Protein AF-A0A6V7V4Y5-F1 (afdb_monomer_lite)

Radius of gyration: 20.72 Å; chains: 1; bounding b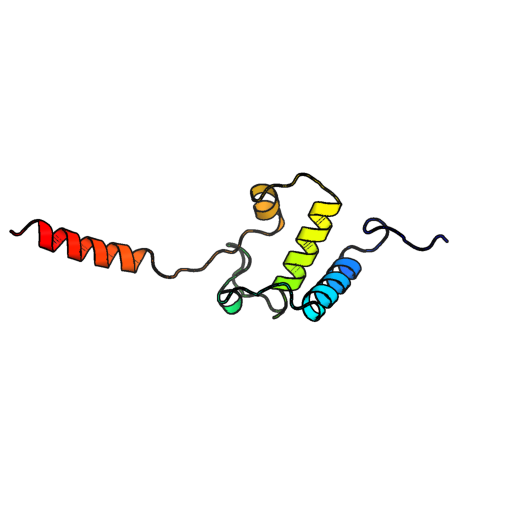ox: 45×41×63 Å

pLDDT: mean 76.59, std 15.06, range [35.75, 92.69]

Sequence (107 aa):
MGKPTSVKDVDQHEIVDAISTFLKKGGKIKVPEWADLVKLGTNKELAPINPDWYYVRVASIARRLYIRSPAGVGAFRKFMEAISVMAFSQTILCWHLALLYANLFNR

Foldseek 3Di:
DDDDDDLVRDDPVVQLVVQLVVCVVVPPDDDDPCLQVWAQAPPDPDRDPDPSVVSSLVSNVVSCCVVDPPDDPVNCCVVRVHIDRPDDDPVPVVVVVVVVVVVVPPD

Secondary structure (DSSP, 8-state):
-PPP-STTSS-HHHHHHHHHHHHHHH--SPPPGGGGT-BSSTT--S--S-TTHHHHHHHHHHHHHHHS-S--HHHHHHHHT--B----SSHHHHHHHHHHHHHHS--

InterPro domains:
  IPR001266 Small ribosomal subunit protein eS19 [PF01090] (6-78)
  IPR001266 Small ribosomal subunit protein eS19 [PTHR11710] (6-79)
  IPR001266 Small ribosomal subunit protein eS19 [SM01413] (6-95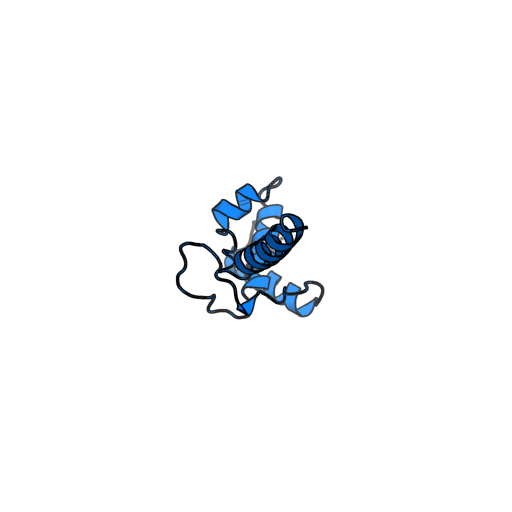)
  IPR036388 Winged helix-like DNA-binding domain superfamily [G3DSA:1.10.10.10] (1-82)
  IPR036390 Winged helix DNA-binding domain superfamily [SSF46785] (6-79)

Structure (mmCIF, N/CA/C/O backbone):
data_AF-A0A6V7V4Y5-F1
#
_entry.id   AF-A0A6V7V4Y5-F1
#
loop_
_atom_site.group_PDB
_atom_site.id
_atom_site.type_symbol
_atom_site.label_atom_id
_atom_site.label_alt_id
_atom_site.label_comp_id
_atom_site.label_asym_id
_atom_site.label_entity_id
_atom_site.label_seq_id
_atom_site.pdbx_PDB_ins_code
_atom_site.Cartn_x
_atom_site.Cartn_y
_atom_site.Cartn_z
_atom_site.occupancy
_atom_site.B_iso_or_equiv
_atom_site.auth_seq_id
_atom_site.auth_comp_id
_atom_site.auth_asym_id
_atom_site.auth_atom_id
_atom_site.pdbx_PDB_model_num
ATOM 1 N N . MET A 1 1 ? -18.189 -10.097 22.414 1.00 52.44 1 MET A N 1
ATOM 2 C CA . MET A 1 1 ? -17.169 -9.750 21.402 1.00 52.44 1 MET A CA 1
ATOM 3 C C . MET A 1 1 ? -17.781 -8.684 20.504 1.00 52.44 1 MET A C 1
ATOM 5 O O . MET A 1 1 ? -18.780 -8.972 19.858 1.00 52.44 1 MET A O 1
ATOM 9 N N . GLY A 1 2 ? -17.316 -7.435 20.587 1.00 70.94 2 GLY A N 1
ATOM 10 C CA . GLY A 1 2 ? -17.866 -6.338 19.781 1.00 70.94 2 GLY A CA 1
ATOM 11 C C . GLY A 1 2 ? -17.535 -6.538 18.304 1.00 70.94 2 GLY A C 1
ATOM 12 O O . GLY A 1 2 ? -16.476 -7.068 17.979 1.00 70.94 2 GLY A O 1
ATOM 13 N N . LYS A 1 3 ? -18.447 -6.152 17.411 1.00 75.62 3 LYS A N 1
ATOM 14 C CA . LYS A 1 3 ? -18.205 -6.191 15.966 1.00 75.62 3 LYS A CA 1
ATOM 15 C C . LYS A 1 3 ? -17.026 -5.250 15.653 1.00 75.62 3 LYS A C 1
ATOM 17 O O . LYS A 1 3 ? -17.065 -4.123 16.144 1.00 75.62 3 LYS A O 1
ATOM 22 N N . PRO A 1 4 ? -15.997 -5.670 14.897 1.00 73.69 4 PRO A N 1
ATOM 23 C CA . PRO A 1 4 ? -14.902 -4.774 14.538 1.00 73.69 4 PRO A CA 1
ATOM 24 C C . PRO A 1 4 ? -15.461 -3.629 13.690 1.00 73.69 4 PRO A C 1
ATOM 26 O O . PRO A 1 4 ? -16.092 -3.859 12.656 1.00 73.69 4 PRO A O 1
ATOM 29 N N . THR A 1 5 ? -15.284 -2.399 14.168 1.00 79.12 5 THR A N 1
ATOM 30 C CA . THR A 1 5 ? -15.888 -1.203 13.562 1.00 79.12 5 THR A CA 1
ATOM 31 C C . THR A 1 5 ? -14.871 -0.401 12.756 1.00 79.12 5 THR A C 1
ATOM 33 O O . THR A 1 5 ? -15.265 0.363 11.877 1.00 79.12 5 THR A O 1
ATOM 36 N N . SER A 1 6 ? -13.569 -0.546 13.041 1.00 83.38 6 SER A N 1
ATOM 37 C CA . SER A 1 6 ? -12.519 0.278 12.441 1.00 83.38 6 SER A CA 1
ATOM 38 C C . SER A 1 6 ? -11.466 -0.529 11.678 1.00 83.38 6 SER A C 1
ATOM 40 O O . SER A 1 6 ? -11.220 -1.704 11.933 1.00 83.38 6 SER A O 1
ATOM 42 N N . VAL A 1 7 ? -10.766 0.154 10.766 1.00 84.06 7 VAL A N 1
ATOM 43 C CA . VAL A 1 7 ? -9.639 -0.388 9.976 1.00 84.06 7 VAL A CA 1
ATOM 44 C C . VAL A 1 7 ? -8.463 -0.850 10.853 1.00 84.06 7 VAL A C 1
ATOM 46 O O . VAL A 1 7 ? -7.568 -1.548 10.380 1.00 84.06 7 VAL A O 1
ATOM 49 N N . LYS A 1 8 ? -8.431 -0.441 12.127 1.00 85.44 8 LYS A N 1
ATOM 50 C CA . LYS A 1 8 ? -7.380 -0.815 13.081 1.00 85.44 8 LYS A CA 1
ATOM 51 C C . LYS A 1 8 ? -7.634 -2.173 13.739 1.00 85.44 8 LYS A C 1
ATOM 53 O O . LYS A 1 8 ? -6.686 -2.752 14.254 1.00 85.44 8 LYS A O 1
ATOM 58 N N . ASP A 1 9 ? -8.872 -2.662 13.696 1.00 88.31 9 ASP A N 1
ATOM 59 C CA . ASP A 1 9 ? -9.311 -3.856 14.431 1.00 88.31 9 ASP A CA 1
ATOM 60 C C . ASP A 1 9 ? -9.231 -5.143 13.597 1.00 88.31 9 ASP A C 1
ATOM 62 O O . ASP A 1 9 ? -9.534 -6.224 14.093 1.00 88.31 9 ASP A O 1
ATOM 66 N N . VAL A 1 10 ? -8.857 -5.029 12.322 1.00 87.69 10 VAL A N 1
ATOM 67 C CA . VAL A 1 10 ? -8.815 -6.136 11.359 1.00 87.69 10 VAL A CA 1
ATOM 68 C C . VAL A 1 10 ? -7.384 -6.336 10.878 1.00 87.69 10 VAL A C 1
ATOM 70 O O . VAL A 1 10 ? -6.585 -5.389 10.842 1.00 87.69 10 VAL A O 1
ATOM 73 N N . ASP A 1 11 ? -7.073 -7.569 10.481 1.00 91.06 11 ASP A N 1
ATOM 74 C CA . ASP A 1 11 ? -5.785 -7.895 9.891 1.00 91.06 11 ASP A CA 1
ATOM 75 C C . ASP A 1 11 ? -5.476 -7.025 8.658 1.00 91.06 11 ASP A C 1
ATOM 77 O O . ASP A 1 11 ? -6.348 -6.599 7.890 1.00 91.06 11 ASP A O 1
ATOM 81 N N . GLN A 1 12 ? -4.188 -6.725 8.490 1.00 88.44 12 GLN A N 1
ATOM 82 C CA . GLN A 1 12 ? -3.719 -5.862 7.418 1.00 88.44 12 GLN A CA 1
ATOM 83 C C . GLN A 1 12 ? -3.977 -6.461 6.034 1.00 88.44 12 GLN A C 1
ATOM 85 O O . GLN A 1 12 ? -4.324 -5.704 5.126 1.00 88.44 12 GLN A O 1
ATOM 90 N N . HIS A 1 13 ? -3.767 -7.764 5.858 1.00 90.38 13 HIS A N 1
ATOM 91 C CA . HIS A 1 13 ? -3.896 -8.417 4.560 1.00 90.38 13 HIS A CA 1
ATOM 92 C C . HIS A 1 13 ? -5.361 -8.482 4.135 1.00 90.38 13 HIS A C 1
ATOM 94 O O . HIS A 1 13 ? -5.699 -8.022 3.045 1.00 90.38 13 HIS A O 1
ATOM 100 N N . GLU A 1 14 ? -6.243 -8.907 5.040 1.00 91.50 14 GLU A N 1
ATOM 101 C CA . GLU A 1 14 ? -7.680 -9.030 4.767 1.00 91.50 14 GLU A CA 1
ATOM 102 C C . GLU A 1 14 ? -8.314 -7.697 4.339 1.00 91.50 14 GLU A C 1
ATOM 104 O O . GLU A 1 14 ? -9.076 -7.636 3.371 1.00 91.50 14 GLU A O 1
ATOM 109 N N . ILE A 1 15 ? -7.960 -6.594 5.012 1.00 91.56 15 ILE A N 1
ATOM 110 C CA . ILE A 1 15 ? -8.454 -5.263 4.637 1.00 91.56 15 ILE A CA 1
ATOM 111 C C . ILE A 1 15 ? -7.941 -4.829 3.268 1.00 91.56 15 ILE A C 1
ATOM 113 O O . ILE A 1 15 ? -8.695 -4.247 2.487 1.00 91.56 15 ILE A O 1
ATOM 117 N N . VAL A 1 16 ? -6.660 -5.053 2.976 1.00 92.69 16 VAL A N 1
ATOM 118 C CA . VAL A 1 16 ? -6.071 -4.629 1.701 1.00 92.69 16 VAL A CA 1
ATOM 119 C C . VAL A 1 16 ? -6.719 -5.387 0.545 1.00 92.69 16 VAL A C 1
ATOM 121 O O . VAL A 1 16 ? -7.061 -4.767 -0.464 1.00 92.69 16 VAL A O 1
ATOM 124 N N . ASP A 1 17 ? -6.988 -6.679 0.718 1.00 92.25 17 ASP A N 1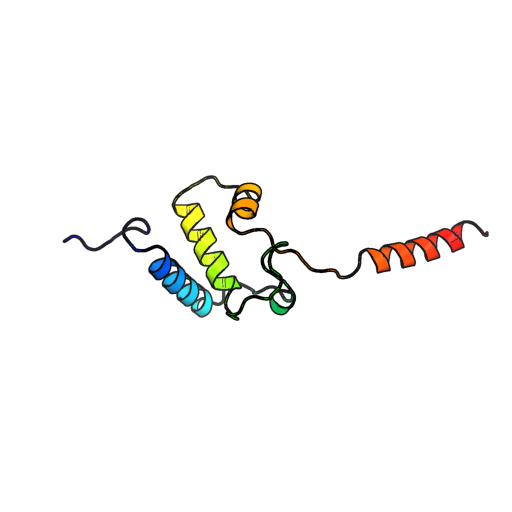
ATOM 125 C CA . ASP A 1 17 ? -7.652 -7.507 -0.287 1.00 92.25 17 ASP A CA 1
ATOM 126 C C . ASP A 1 17 ? -9.115 -7.090 -0.495 1.00 92.25 17 ASP A C 1
ATOM 128 O O . ASP A 1 17 ? -9.558 -6.911 -1.639 1.00 92.25 17 ASP A O 1
ATOM 132 N N . ALA A 1 18 ? -9.847 -6.818 0.590 1.00 92.38 18 ALA A N 1
ATOM 133 C CA . ALA A 1 18 ? -11.216 -6.311 0.528 1.00 92.38 18 ALA A CA 1
ATOM 134 C C . ALA A 1 18 ? -11.298 -4.949 -0.185 1.00 92.38 18 ALA A C 1
ATOM 136 O O . ALA A 1 18 ? -12.131 -4.756 -1.077 1.00 92.38 18 ALA A O 1
ATOM 137 N N . ILE A 1 19 ? -10.398 -4.017 0.150 1.00 91.81 19 ILE A N 1
ATOM 138 C CA . ILE A 1 19 ? -10.316 -2.706 -0.505 1.00 91.81 19 ILE A CA 1
ATOM 139 C C . ILE A 1 19 ? -9.918 -2.870 -1.972 1.00 91.81 19 ILE A C 1
ATOM 141 O O . ILE A 1 19 ? -10.518 -2.229 -2.829 1.00 91.81 19 ILE A O 1
ATOM 145 N N . SER A 1 20 ? -8.959 -3.738 -2.302 1.00 91.62 20 SER A N 1
ATOM 146 C CA . SER A 1 20 ? -8.553 -3.956 -3.696 1.00 91.62 20 SER A CA 1
ATOM 147 C C . SER A 1 20 ? -9.730 -4.441 -4.552 1.00 91.62 20 SER A C 1
ATOM 149 O O . SER A 1 20 ? -9.973 -3.917 -5.639 1.00 91.62 20 SER A O 1
ATOM 151 N N . THR A 1 21 ? -10.537 -5.360 -4.016 1.00 92.06 21 THR A N 1
ATOM 152 C CA . THR A 1 21 ? -11.741 -5.885 -4.670 1.00 92.06 21 THR A CA 1
ATOM 153 C C . THR A 1 21 ? -12.804 -4.801 -4.831 1.00 92.06 21 THR A C 1
ATOM 155 O O . THR A 1 21 ? -13.443 -4.699 -5.879 1.00 92.06 21 THR A O 1
ATOM 158 N N . PHE A 1 22 ? -12.980 -3.955 -3.815 1.00 91.75 22 PHE A N 1
ATOM 159 C CA . PHE A 1 22 ? -13.885 -2.810 -3.875 1.00 91.75 22 PHE A CA 1
ATOM 160 C C . PHE A 1 22 ? -13.457 -1.793 -4.942 1.00 91.75 22 PHE A C 1
ATOM 162 O O . PHE A 1 22 ? -14.284 -1.325 -5.723 1.00 91.75 22 PHE A O 1
ATOM 169 N N . LEU A 1 23 ? -12.160 -1.489 -5.020 1.00 90.94 23 LEU A N 1
ATOM 170 C CA . LEU A 1 23 ? -11.605 -0.543 -5.986 1.00 90.94 23 LEU A CA 1
ATOM 171 C C . LEU A 1 23 ? -11.750 -1.030 -7.431 1.00 90.94 23 LEU A C 1
ATOM 173 O O . LEU A 1 23 ? -12.071 -0.225 -8.306 1.00 90.94 23 LEU A O 1
ATOM 177 N N . LYS A 1 24 ? -11.591 -2.336 -7.669 1.00 89.19 24 LYS A N 1
ATOM 178 C CA . LYS A 1 24 ? -11.847 -2.960 -8.976 1.00 89.19 24 LYS A CA 1
ATOM 179 C C . LYS A 1 24 ? -13.306 -2.818 -9.396 1.00 89.19 24 LYS A C 1
ATOM 181 O O . LYS A 1 24 ? -13.589 -2.337 -10.487 1.00 89.19 24 LYS A O 1
ATOM 186 N N . LYS A 1 25 ? -14.238 -3.170 -8.503 1.00 91.12 25 LYS A N 1
ATOM 187 C CA . LYS A 1 25 ? -15.687 -3.054 -8.754 1.00 91.12 25 LYS A CA 1
ATOM 188 C C . LYS A 1 25 ? -16.125 -1.606 -8.966 1.00 91.12 25 LYS A C 1
ATOM 190 O O . LYS A 1 25 ? -17.057 -1.350 -9.717 1.00 91.12 25 LYS A O 1
ATOM 195 N N . GLY A 1 26 ? -15.463 -0.664 -8.296 1.00 87.69 26 GLY A N 1
ATOM 196 C CA . GLY A 1 26 ? -15.792 0.752 -8.383 1.00 87.69 26 GLY A CA 1
ATOM 197 C C . GLY A 1 26 ? -15.442 1.399 -9.724 1.00 87.69 26 GLY A C 1
ATOM 198 O O . GLY A 1 26 ? -16.034 2.425 -10.041 1.00 87.69 26 GLY 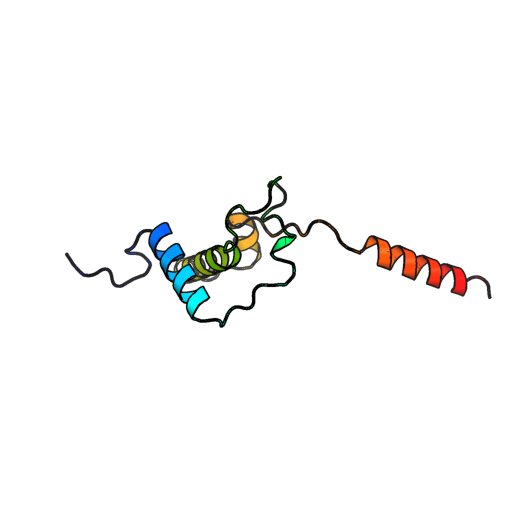A O 1
ATOM 199 N N . GLY A 1 27 ? -14.476 0.871 -10.487 1.00 83.75 27 GLY A N 1
ATOM 200 C CA . GLY A 1 27 ? -14.087 1.401 -11.807 1.00 83.75 27 GLY A CA 1
ATOM 201 C C . GLY A 1 27 ? -13.560 2.848 -11.823 1.00 83.75 27 GLY A C 1
ATOM 202 O O . GLY A 1 27 ? -13.316 3.408 -12.886 1.00 83.75 27 GLY A O 1
ATOM 203 N N . LYS A 1 28 ? -13.380 3.481 -10.655 1.00 82.38 28 LYS A N 1
ATOM 204 C CA . LYS A 1 28 ? -12.975 4.896 -10.531 1.00 82.38 28 LYS A CA 1
ATOM 205 C C . LYS A 1 28 ? -11.477 5.113 -10.736 1.00 82.38 28 LYS A C 1
ATOM 207 O O . LYS A 1 28 ? -11.053 6.222 -11.046 1.00 82.38 28 LYS A O 1
ATOM 212 N N . ILE A 1 29 ? -10.675 4.075 -10.519 1.00 84.50 29 ILE A N 1
ATOM 213 C CA . ILE A 1 29 ? -9.220 4.145 -10.619 1.00 84.50 29 ILE A CA 1
ATOM 214 C C . ILE A 1 29 ? -8.807 3.725 -12.023 1.00 84.50 29 ILE A C 1
ATOM 216 O O . ILE A 1 29 ? -8.996 2.573 -12.411 1.00 84.50 29 ILE A O 1
ATOM 220 N N . LYS A 1 30 ? -8.208 4.666 -12.756 1.00 84.00 30 LYS A N 1
ATOM 221 C CA . LYS A 1 30 ? -7.566 4.397 -14.041 1.00 84.00 30 LYS A CA 1
ATOM 222 C C . LYS A 1 30 ? -6.182 3.815 -13.785 1.00 84.00 30 LYS A C 1
ATOM 224 O O . LYS A 1 30 ? -5.350 4.462 -13.149 1.00 84.00 30 LYS A O 1
ATOM 229 N N . VAL A 1 31 ? -5.957 2.597 -14.263 1.00 85.25 31 VAL A N 1
ATOM 230 C CA . VAL A 1 31 ? -4.623 1.994 -14.278 1.00 85.25 31 VAL A CA 1
ATOM 231 C C . VAL A 1 31 ? -3.803 2.722 -15.350 1.00 85.25 31 VAL A C 1
ATOM 233 O O . VAL A 1 31 ? -4.323 2.954 -16.444 1.00 85.25 31 VAL A O 1
ATOM 236 N N . PRO A 1 32 ? -2.573 3.161 -15.046 1.00 85.62 32 PRO A N 1
ATOM 237 C CA . PRO A 1 32 ? -1.735 3.821 -16.036 1.00 85.62 32 PRO A CA 1
ATOM 238 C C . PRO A 1 32 ? -1.287 2.834 -17.119 1.00 85.62 32 PRO A C 1
ATOM 240 O O . PRO A 1 32 ? -1.019 1.676 -16.825 1.00 85.62 32 PRO A O 1
ATOM 243 N N . GLU A 1 33 ? -1.132 3.315 -18.351 1.00 84.12 33 GLU A N 1
ATOM 244 C CA . GLU A 1 33 ? -0.715 2.505 -19.510 1.00 84.12 33 GLU A CA 1
ATOM 245 C C . GLU A 1 33 ? 0.645 1.818 -19.304 1.00 84.12 33 GLU A C 1
ATOM 247 O O . GLU A 1 33 ? 0.862 0.691 -19.729 1.00 84.12 33 GLU A O 1
ATOM 252 N N . TRP A 1 34 ? 1.555 2.460 -18.571 1.00 82.50 34 TRP A N 1
ATOM 253 C CA . TRP A 1 34 ? 2.871 1.903 -18.260 1.00 82.50 34 TRP A CA 1
ATOM 254 C C . TRP A 1 34 ? 2.854 0.836 -17.154 1.00 82.50 34 TRP A C 1
ATOM 256 O O . TRP A 1 34 ? 3.920 0.339 -16.796 1.00 82.50 34 TRP A O 1
ATOM 266 N N . ALA A 1 35 ? 1.698 0.489 -16.573 1.00 81.38 35 ALA A N 1
ATOM 267 C CA . ALA A 1 35 ? 1.621 -0.445 -15.446 1.00 81.38 35 ALA A CA 1
ATOM 268 C C . ALA A 1 35 ? 2.208 -1.833 -15.758 1.00 81.38 35 ALA A C 1
ATOM 270 O O . ALA A 1 35 ? 2.752 -2.475 -14.860 1.00 81.38 35 ALA A O 1
ATOM 271 N N . ASP A 1 36 ? 2.167 -2.257 -17.018 1.00 78.88 36 ASP A N 1
ATOM 272 C CA . ASP A 1 36 ? 2.665 -3.570 -17.440 1.00 78.88 36 ASP A CA 1
ATOM 273 C C . ASP A 1 36 ? 4.174 -3.579 -17.725 1.00 78.88 36 ASP A C 1
ATOM 275 O O . ASP A 1 36 ? 4.804 -4.633 -17.778 1.00 78.88 36 ASP A O 1
ATOM 279 N N . LEU A 1 37 ? 4.782 -2.399 -17.876 1.00 79.50 37 LEU A N 1
ATOM 280 C CA . LEU A 1 37 ? 6.191 -2.239 -18.249 1.00 79.50 37 LEU A CA 1
ATOM 281 C C . LEU A 1 37 ? 7.104 -1.995 -17.043 1.00 79.50 37 LEU A C 1
ATOM 283 O O . LEU A 1 37 ? 8.329 -1.962 -17.175 1.00 79.50 37 LEU A O 1
ATOM 287 N N . VAL A 1 38 ? 6.528 -1.766 -15.862 1.00 78.50 38 VAL A N 1
ATOM 288 C CA . VAL A 1 38 ? 7.276 -1.292 -14.699 1.00 78.50 38 VAL A CA 1
ATOM 289 C C . VAL A 1 38 ? 7.557 -2.383 -13.680 1.00 78.50 38 VAL A C 1
ATOM 291 O O . VAL A 1 38 ? 6.695 -3.165 -13.285 1.00 78.50 38 VAL A O 1
ATOM 294 N N . LYS A 1 39 ? 8.773 -2.343 -13.137 1.00 80.94 39 LYS A N 1
ATOM 295 C CA . LYS A 1 39 ? 9.096 -3.021 -11.885 1.00 80.94 39 LYS A CA 1
ATOM 296 C C . LYS A 1 39 ? 8.778 -2.122 -10.695 1.00 80.94 39 LYS A C 1
ATOM 298 O O . LYS A 1 39 ? 8.869 -0.894 -10.770 1.00 80.94 39 LYS A O 1
ATOM 303 N N . LEU A 1 40 ? 8.415 -2.733 -9.568 1.00 78.31 40 LEU A N 1
ATOM 304 C CA . LEU A 1 40 ? 7.938 -1.967 -8.416 1.00 78.31 40 LEU A CA 1
ATOM 305 C C . LEU A 1 40 ? 9.034 -1.136 -7.772 1.00 78.31 40 LEU A C 1
ATOM 307 O O . LEU A 1 40 ? 8.701 -0.033 -7.381 1.00 78.31 40 LEU A O 1
ATOM 311 N N . GLY A 1 41 ? 10.286 -1.607 -7.740 1.00 78.00 41 GLY A N 1
ATOM 312 C CA . GLY A 1 41 ? 11.424 -0.894 -7.156 1.00 78.00 41 GLY A CA 1
ATOM 313 C C . GLY A 1 41 ? 12.744 -1.218 -7.858 1.00 78.00 41 GLY A C 1
ATOM 314 O O . GLY A 1 41 ? 12.842 -2.201 -8.590 1.00 78.00 41 GLY A O 1
ATOM 315 N N . THR A 1 42 ? 13.777 -0.401 -7.636 1.00 78.38 42 THR A N 1
ATOM 316 C CA . THR A 1 42 ? 15.094 -0.555 -8.288 1.00 78.38 42 THR A CA 1
ATOM 317 C C . THR A 1 42 ? 15.738 -1.913 -8.002 1.00 78.38 42 THR A C 1
ATOM 319 O O . THR A 1 42 ? 16.275 -2.528 -8.921 1.00 78.38 42 THR A O 1
ATOM 322 N N . ASN A 1 43 ? 15.595 -2.403 -6.767 1.00 79.25 43 ASN A N 1
ATOM 323 C CA . ASN A 1 43 ? 16.184 -3.651 -6.266 1.00 79.25 43 ASN A CA 1
ATOM 324 C C . ASN A 1 43 ? 15.439 -4.917 -6.721 1.00 79.25 43 ASN A C 1
ATOM 326 O O . ASN A 1 43 ? 15.835 -6.024 -6.369 1.00 79.25 43 ASN A O 1
ATOM 330 N N . LYS A 1 44 ? 14.315 -4.776 -7.434 1.00 78.44 44 LYS A N 1
ATOM 331 C CA . LYS A 1 44 ? 13.558 -5.915 -7.958 1.00 78.44 44 LYS A CA 1
ATOM 332 C C . LYS A 1 44 ? 14.042 -6.224 -9.371 1.00 78.44 44 LYS A C 1
ATOM 334 O O . LYS A 1 44 ? 14.147 -5.326 -10.204 1.00 78.44 44 LYS A O 1
ATOM 339 N N . GLU A 1 45 ? 14.343 -7.488 -9.629 1.00 81.44 45 GLU A N 1
ATOM 340 C CA . GLU A 1 45 ? 14.755 -7.953 -10.959 1.00 81.44 45 GLU A CA 1
ATOM 341 C C . GLU A 1 45 ? 13.549 -8.336 -11.820 1.00 81.44 45 GLU A C 1
ATOM 343 O O . GLU A 1 45 ? 13.553 -8.118 -13.027 1.00 81.44 45 GLU A O 1
ATOM 348 N N . LEU A 1 46 ? 12.488 -8.839 -11.185 1.00 80.94 46 LEU A N 1
ATOM 349 C CA . LEU A 1 46 ? 11.286 -9.331 -11.849 1.00 80.94 46 LEU A CA 1
ATOM 350 C C . LEU A 1 46 ? 10.108 -8.359 -11.712 1.00 80.94 46 LEU A C 1
ATOM 352 O O . LEU A 1 46 ? 10.002 -7.592 -10.747 1.00 80.94 46 LEU A O 1
ATOM 356 N N . ALA A 1 47 ? 9.207 -8.429 -12.692 1.00 80.69 47 ALA A N 1
ATOM 357 C CA . ALA A 1 47 ? 7.924 -7.741 -12.677 1.00 80.69 47 ALA A CA 1
ATOM 358 C C . ALA A 1 47 ? 6.968 -8.345 -11.619 1.00 80.69 47 ALA A C 1
ATOM 360 O O . ALA A 1 47 ? 7.188 -9.463 -11.141 1.00 80.69 47 ALA A O 1
ATOM 361 N N . PRO A 1 48 ? 5.908 -7.620 -11.219 1.00 82.75 48 PRO A N 1
ATOM 362 C CA . PRO A 1 48 ? 4.896 -8.140 -10.301 1.00 82.75 48 PRO A CA 1
ATOM 363 C C . PRO A 1 48 ? 4.216 -9.397 -10.849 1.00 82.75 48 PRO A C 1
ATOM 365 O O . PRO A 1 48 ? 3.758 -9.404 -11.984 1.00 82.75 48 PRO A O 1
ATOM 368 N N . ILE A 1 49 ? 4.084 -10.431 -10.015 1.00 85.19 49 ILE A N 1
ATOM 369 C CA . ILE A 1 49 ? 3.391 -11.681 -10.383 1.00 85.19 49 ILE A CA 1
ATOM 370 C C . ILE A 1 49 ? 1.874 -11.458 -10.498 1.00 85.19 49 ILE A C 1
ATOM 372 O O . ILE A 1 49 ? 1.202 -12.093 -11.304 1.00 85.19 49 ILE A O 1
ATOM 376 N N . ASN A 1 50 ? 1.321 -10.561 -9.676 1.00 83.56 50 ASN A N 1
ATOM 377 C CA . ASN A 1 50 ? -0.110 -10.280 -9.657 1.00 83.56 50 ASN A CA 1
ATOM 378 C C . ASN A 1 50 ? -0.456 -9.187 -10.691 1.00 83.56 50 ASN A C 1
ATOM 380 O O . ASN A 1 50 ? 0.053 -8.072 -10.543 1.00 83.56 50 ASN A O 1
ATOM 384 N N . PRO A 1 51 ? -1.345 -9.442 -11.672 1.00 82.31 51 PRO A N 1
ATOM 385 C CA . PRO A 1 51 ? -1.769 -8.427 -12.643 1.00 82.31 51 PRO A CA 1
ATOM 386 C C . PRO A 1 51 ? -2.494 -7.244 -11.981 1.00 82.31 51 PRO A C 1
ATOM 388 O O . PRO A 1 51 ? -2.414 -6.110 -12.441 1.00 82.31 51 PRO A O 1
ATOM 391 N N . ASP A 1 52 ? -3.132 -7.469 -10.832 1.00 86.31 52 ASP A N 1
ATOM 392 C CA . ASP A 1 52 ? -3.869 -6.456 -10.079 1.00 86.31 52 ASP A CA 1
ATOM 393 C C . ASP A 1 52 ? -3.015 -5.715 -9.040 1.00 86.31 52 ASP A C 1
ATOM 395 O O . ASP A 1 52 ? -3.538 -5.111 -8.092 1.00 86.31 52 ASP A O 1
ATOM 399 N N . TRP A 1 53 ? -1.688 -5.747 -9.193 1.00 87.12 53 TRP A N 1
ATOM 400 C CA . TRP A 1 53 ? -0.747 -5.143 -8.248 1.00 87.12 53 TRP A CA 1
ATOM 401 C C . TRP A 1 53 ? -1.051 -3.662 -7.977 1.00 87.12 53 TRP A C 1
ATOM 403 O O . TRP A 1 53 ? -0.847 -3.178 -6.859 1.00 87.12 53 TRP A O 1
ATOM 413 N N . TYR A 1 54 ? -1.564 -2.938 -8.979 1.00 88.62 54 TYR A N 1
ATOM 414 C CA . TYR A 1 54 ? -1.874 -1.515 -8.865 1.00 88.62 54 TYR A CA 1
ATOM 415 C C . TYR A 1 54 ? -2.974 -1.259 -7.827 1.00 88.62 54 TYR A C 1
ATOM 417 O O . TYR A 1 54 ? -2.821 -0.400 -6.956 1.00 88.62 54 TYR A O 1
ATOM 425 N N . TYR A 1 55 ? -4.039 -2.064 -7.838 1.00 90.31 55 TYR A N 1
ATOM 426 C CA . TYR A 1 55 ? -5.143 -1.946 -6.883 1.00 90.31 55 TYR A CA 1
ATOM 427 C C . TYR A 1 55 ? -4.704 -2.276 -5.455 1.00 90.31 55 TYR A C 1
ATOM 429 O O . TYR A 1 55 ? -5.065 -1.562 -4.517 1.00 90.31 55 TYR A O 1
ATOM 437 N N . VAL A 1 56 ? -3.871 -3.306 -5.291 1.00 90.38 56 VAL A N 1
ATOM 438 C CA . VAL A 1 56 ? -3.306 -3.699 -3.989 1.00 90.38 56 VAL A CA 1
ATOM 439 C C . VAL A 1 56 ? -2.422 -2.586 -3.413 1.00 90.38 56 VAL A C 1
ATOM 441 O O . VAL A 1 56 ? -2.485 -2.281 -2.216 1.00 90.38 56 VAL A O 1
ATOM 444 N N . ARG A 1 57 ? -1.637 -1.906 -4.260 1.00 89.31 57 ARG A N 1
ATOM 445 C CA . ARG A 1 57 ? -0.821 -0.758 -3.836 1.00 89.31 57 ARG A CA 1
ATOM 446 C C . ARG A 1 57 ? -1.666 0.435 -3.413 1.00 89.31 57 ARG A C 1
ATOM 448 O O . ARG A 1 57 ? -1.401 1.000 -2.352 1.00 89.31 57 ARG A O 1
ATOM 455 N N . VAL A 1 58 ? -2.696 0.793 -4.178 1.00 89.94 58 VAL A N 1
ATOM 456 C CA . VAL A 1 58 ? -3.597 1.894 -3.797 1.00 89.94 58 VAL A CA 1
ATOM 457 C C . VAL A 1 58 ? -4.315 1.582 -2.481 1.00 89.94 58 VAL A C 1
ATOM 459 O O . VAL A 1 58 ? -4.367 2.440 -1.601 1.00 89.94 58 VAL A O 1
ATOM 462 N N . ALA A 1 59 ? -4.787 0.347 -2.296 1.00 92.00 59 ALA A N 1
ATOM 463 C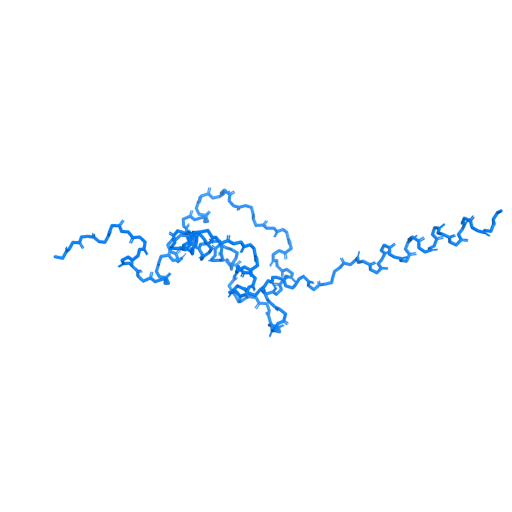 CA . ALA A 1 59 ? -5.408 -0.096 -1.049 1.00 92.00 59 ALA A CA 1
ATOM 464 C C . ALA A 1 59 ? -4.454 0.021 0.154 1.00 92.00 59 ALA A C 1
ATOM 466 O O . ALA A 1 59 ? -4.819 0.556 1.205 1.00 92.00 59 ALA A O 1
ATOM 467 N N . SER A 1 60 ? -3.200 -0.401 -0.021 1.00 89.94 60 SER A N 1
ATOM 468 C CA . SER A 1 60 ? -2.160 -0.308 1.010 1.00 89.94 60 SER A CA 1
ATOM 469 C C . SER A 1 60 ? -1.840 1.142 1.391 1.00 89.94 60 SER A C 1
ATOM 471 O O . SER A 1 60 ? -1.690 1.461 2.574 1.00 89.94 60 SER A O 1
ATOM 473 N N . ILE A 1 61 ? -1.771 2.039 0.401 1.00 89.69 61 ILE A N 1
ATOM 474 C CA . ILE A 1 61 ? -1.555 3.476 0.615 1.00 89.69 61 ILE A CA 1
ATOM 475 C C . ILE A 1 61 ? -2.747 4.091 1.353 1.00 89.69 61 ILE A C 1
ATOM 477 O O . ILE A 1 61 ? -2.543 4.797 2.340 1.00 89.69 61 ILE A O 1
ATOM 481 N N . ALA A 1 62 ? -3.977 3.783 0.933 1.00 89.75 62 ALA A N 1
ATOM 482 C CA . ALA A 1 62 ? -5.195 4.292 1.561 1.00 89.75 62 ALA A CA 1
ATOM 483 C C . ALA A 1 62 ? -5.278 3.895 3.044 1.00 89.75 62 ALA A C 1
ATOM 485 O O . ALA A 1 62 ? -5.492 4.748 3.908 1.00 89.75 62 ALA A O 1
ATOM 486 N N . ARG A 1 63 ? -5.004 2.621 3.365 1.00 90.56 63 ARG A N 1
ATOM 487 C CA . ARG A 1 63 ? -4.928 2.149 4.755 1.00 90.56 63 ARG A CA 1
ATOM 488 C C . ARG A 1 63 ? -3.847 2.887 5.544 1.00 90.56 63 ARG A C 1
ATOM 490 O O . ARG A 1 63 ? -4.069 3.282 6.687 1.00 90.56 63 ARG A O 1
ATOM 497 N N . ARG A 1 64 ? -2.660 3.071 4.961 1.00 88.06 64 ARG A N 1
ATOM 498 C CA . ARG A 1 64 ? -1.551 3.740 5.653 1.00 88.06 64 ARG A CA 1
ATOM 499 C C . ARG A 1 64 ? -1.870 5.199 5.947 1.00 88.06 64 ARG A C 1
ATOM 501 O O . ARG A 1 64 ? -1.578 5.645 7.051 1.00 88.06 64 ARG A O 1
ATOM 508 N N . LEU A 1 65 ? -2.484 5.900 4.997 1.00 90.00 65 LEU A N 1
ATOM 509 C CA . LEU A 1 65 ? -2.917 7.284 5.164 1.00 90.00 65 LEU A CA 1
ATOM 510 C C . LEU A 1 65 ? -3.957 7.409 6.284 1.00 90.00 65 LEU A C 1
ATOM 512 O O . LEU A 1 65 ? -3.887 8.341 7.077 1.00 90.00 65 LEU A O 1
ATOM 516 N N . TYR A 1 66 ? -4.857 6.428 6.401 1.00 89.81 66 TYR A N 1
ATOM 517 C CA . TYR A 1 66 ? -5.829 6.366 7.493 1.00 89.81 66 TYR A CA 1
ATOM 518 C C . TYR A 1 66 ? -5.170 6.180 8.872 1.00 89.81 66 TYR A C 1
ATOM 520 O O . TYR A 1 66 ? -5.594 6.786 9.853 1.00 89.81 66 TYR A O 1
ATOM 528 N N . ILE A 1 67 ? -4.122 5.353 8.970 1.00 88.94 67 ILE A N 1
ATOM 529 C CA . ILE A 1 67 ? -3.459 5.052 10.253 1.00 88.94 67 ILE A CA 1
ATOM 530 C C . ILE A 1 67 ? -2.444 6.131 10.648 1.00 88.94 67 ILE A C 1
ATOM 532 O O . ILE A 1 67 ? -2.339 6.474 11.824 1.00 88.94 67 ILE A O 1
ATOM 536 N N . ARG A 1 68 ? -1.652 6.626 9.691 1.00 82.56 68 ARG A N 1
ATOM 537 C CA . ARG A 1 68 ? -0.572 7.593 9.914 1.00 82.56 68 ARG A CA 1
ATOM 538 C C . ARG A 1 68 ? -0.724 8.773 8.961 1.00 82.56 68 ARG A C 1
ATOM 540 O O . ARG A 1 68 ? -0.099 8.807 7.902 1.00 82.56 68 ARG A O 1
ATOM 547 N N . SER A 1 69 ? -1.543 9.735 9.373 1.00 83.06 69 SER A N 1
ATOM 548 C CA . SER A 1 69 ? -1.645 11.049 8.737 1.00 83.06 69 SER A CA 1
ATOM 549 C C . SER A 1 69 ? -0.860 12.084 9.555 1.00 83.06 69 SER A C 1
ATOM 551 O O . SER A 1 69 ? -0.986 12.059 10.783 1.00 83.06 69 SER A O 1
ATOM 553 N N . PRO A 1 70 ? -0.067 12.985 8.933 1.00 81.75 70 PRO A N 1
ATOM 554 C CA . PRO A 1 70 ? 0.182 13.169 7.494 1.00 81.75 70 PRO A CA 1
ATOM 555 C C . PRO A 1 70 ? 1.411 12.390 6.974 1.00 81.75 70 PRO A C 1
ATOM 557 O O . PRO A 1 70 ? 2.435 12.289 7.648 1.00 81.75 70 PRO A O 1
ATOM 560 N N . ALA A 1 71 ? 1.346 11.876 5.741 1.00 79.69 71 ALA A N 1
ATOM 561 C CA . ALA A 1 71 ? 2.464 11.194 5.080 1.00 79.69 71 ALA A CA 1
ATOM 562 C C . ALA A 1 71 ? 2.696 11.758 3.669 1.00 79.69 71 ALA A C 1
ATOM 564 O O . ALA A 1 71 ? 1.769 11.845 2.867 1.00 79.69 71 ALA A O 1
ATOM 565 N N . GLY A 1 72 ? 3.941 12.136 3.365 1.00 80.25 72 GLY A N 1
ATOM 566 C CA . GLY A 1 72 ? 4.343 12.638 2.048 1.00 80.25 72 GLY A CA 1
ATOM 567 C C . GLY A 1 72 ? 4.863 11.545 1.109 1.00 80.25 72 GLY A C 1
ATOM 568 O O . GLY A 1 72 ? 5.166 10.425 1.527 1.00 80.25 72 GLY A O 1
ATOM 569 N N . VAL A 1 73 ? 5.059 11.897 -0.165 1.00 80.12 73 VAL A N 1
ATOM 570 C CA . VAL A 1 73 ? 5.556 10.983 -1.217 1.00 80.12 73 VAL A CA 1
ATOM 571 C C . VAL A 1 73 ? 6.908 10.352 -0.851 1.00 80.12 73 VAL A C 1
ATOM 573 O O . VAL A 1 73 ? 7.143 9.183 -1.144 1.00 80.12 73 VAL A O 1
ATOM 576 N N . GLY A 1 74 ? 7.776 11.071 -0.130 1.00 81.88 74 GLY A N 1
ATOM 577 C CA . GLY A 1 74 ? 9.052 10.532 0.357 1.00 81.88 74 GLY A CA 1
ATOM 578 C C . GLY A 1 74 ? 8.900 9.381 1.363 1.00 81.88 74 GLY A C 1
ATOM 579 O O . GLY A 1 74 ? 9.678 8.428 1.329 1.00 81.88 74 GLY A O 1
ATOM 580 N N . ALA A 1 75 ? 7.873 9.421 2.220 1.00 80.94 75 ALA A N 1
ATOM 581 C CA . ALA A 1 75 ? 7.582 8.336 3.158 1.00 80.94 75 ALA A CA 1
ATOM 582 C C . ALA A 1 75 ? 7.053 7.098 2.420 1.00 80.94 75 ALA A C 1
ATOM 584 O O . ALA A 1 75 ? 7.477 5.976 2.701 1.00 80.94 75 ALA A O 1
ATOM 585 N N . PHE A 1 76 ? 6.194 7.308 1.419 1.00 81.81 76 PHE A N 1
ATOM 586 C CA . PHE A 1 76 ? 5.722 6.230 0.553 1.00 81.81 76 PHE A CA 1
ATOM 587 C C . PHE A 1 76 ? 6.850 5.637 -0.293 1.00 81.81 76 PHE A C 1
ATOM 589 O O . PHE A 1 76 ? 6.907 4.424 -0.425 1.00 81.81 76 PHE A O 1
ATOM 596 N N . ARG A 1 77 ? 7.806 6.439 -0.780 1.00 80.62 77 ARG A N 1
ATOM 597 C CA . ARG A 1 77 ? 8.973 5.942 -1.528 1.00 80.62 77 ARG A CA 1
ATOM 598 C C . ARG A 1 77 ? 9.847 4.995 -0.710 1.00 80.62 77 ARG A C 1
ATOM 600 O O . ARG A 1 77 ? 10.348 4.034 -1.275 1.00 80.62 77 ARG A O 1
ATOM 607 N N . LYS A 1 78 ? 10.036 5.251 0.588 1.00 76.69 78 LYS A N 1
ATOM 608 C CA . LYS A 1 78 ? 10.823 4.362 1.461 1.00 76.69 78 LYS A CA 1
ATOM 609 C C . LYS A 1 78 ? 10.099 3.054 1.765 1.00 76.69 78 LYS A C 1
ATOM 611 O O . LYS A 1 78 ? 10.732 2.015 1.847 1.00 76.69 78 LYS A O 1
ATOM 616 N N . PHE A 1 79 ? 8.783 3.113 1.948 1.00 71.00 79 PHE A N 1
ATOM 617 C CA . PHE A 1 79 ? 7.991 1.941 2.317 1.00 71.00 79 PHE A CA 1
ATOM 618 C C . PHE A 1 79 ? 7.625 1.063 1.117 1.00 71.00 79 PHE A C 1
ATOM 620 O O . PHE A 1 79 ? 7.667 -0.157 1.202 1.00 71.00 79 PHE A O 1
ATOM 627 N N . MET A 1 80 ? 7.236 1.691 0.010 1.00 69.81 80 MET A N 1
ATOM 628 C CA . MET A 1 80 ? 6.694 1.016 -1.169 1.00 69.81 80 M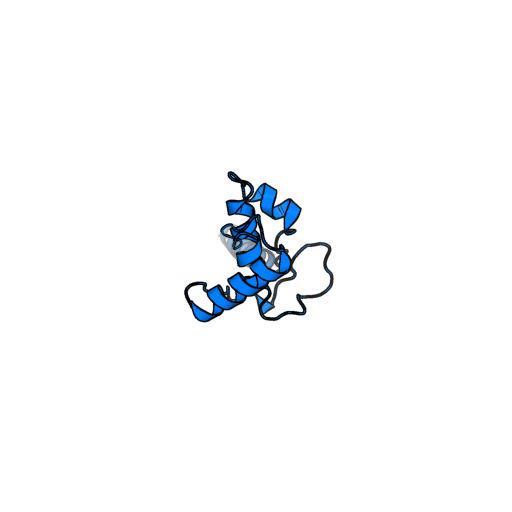ET A CA 1
ATOM 629 C C . MET A 1 80 ? 7.729 0.810 -2.270 1.00 69.81 80 MET A C 1
ATOM 631 O O . MET A 1 80 ? 7.325 0.268 -3.294 1.00 69.81 80 MET A O 1
ATOM 635 N N . GLU A 1 81 ? 8.980 1.263 -2.045 1.00 61.28 81 GLU A N 1
ATOM 636 C CA . GLU A 1 81 ? 10.100 1.391 -2.994 1.00 61.28 81 GLU A CA 1
ATOM 637 C C . GLU A 1 81 ? 9.616 1.897 -4.356 1.00 61.28 81 GLU A C 1
ATOM 639 O O . GLU A 1 81 ? 8.968 1.185 -5.095 1.00 61.28 81 GLU A O 1
ATOM 644 N N . ALA A 1 82 ? 9.843 3.172 -4.680 1.00 55.16 82 ALA A N 1
ATOM 645 C CA . ALA A 1 82 ? 9.232 3.800 -5.857 1.00 55.16 82 ALA A CA 1
ATOM 646 C C . ALA A 1 82 ? 9.473 3.043 -7.178 1.00 55.16 82 ALA A C 1
ATOM 648 O O . ALA A 1 82 ? 10.566 2.530 -7.418 1.00 55.16 82 ALA A O 1
ATOM 649 N N . ILE A 1 83 ? 8.454 3.097 -8.046 1.00 56.69 83 ILE A N 1
ATOM 650 C CA . ILE A 1 83 ? 8.463 2.577 -9.417 1.00 56.69 83 ILE A CA 1
ATOM 651 C C . ILE A 1 83 ? 9.728 3.053 -10.118 1.00 56.69 83 ILE A C 1
ATOM 653 O O . ILE A 1 83 ? 9.885 4.241 -10.406 1.00 56.69 83 ILE A O 1
ATOM 657 N N . SER A 1 84 ? 10.630 2.116 -10.386 1.00 39.81 84 SER A N 1
ATOM 658 C CA . SER A 1 84 ? 11.722 2.356 -11.311 1.00 39.81 84 SER A CA 1
ATOM 659 C C . SER A 1 84 ? 11.134 2.145 -12.696 1.00 39.81 84 SER A C 1
ATOM 661 O O . SER A 1 84 ? 10.955 1.012 -13.139 1.00 39.81 84 SER A O 1
ATOM 663 N N . VAL A 1 85 ? 10.765 3.247 -13.351 1.00 43.03 85 VAL A N 1
ATOM 664 C CA . VAL A 1 85 ? 10.492 3.223 -14.786 1.00 43.03 85 VAL A CA 1
ATOM 665 C C . VAL A 1 85 ? 11.817 2.851 -15.442 1.00 43.03 85 VAL A C 1
ATOM 667 O O . VAL A 1 85 ? 12.759 3.648 -15.447 1.00 43.03 85 VAL A O 1
ATOM 670 N N . MET A 1 86 ? 11.937 1.609 -15.908 1.00 35.75 86 MET A N 1
ATOM 671 C CA . MET A 1 86 ? 13.040 1.244 -16.780 1.00 35.75 86 MET A CA 1
ATOM 672 C C . MET A 1 86 ? 12.797 1.955 -18.112 1.00 35.75 86 MET A C 1
ATOM 674 O O . MET A 1 86 ? 11.881 1.617 -18.846 1.00 35.75 86 MET A O 1
ATOM 678 N N . ALA A 1 87 ? 13.590 3.003 -18.327 1.00 43.47 87 ALA A N 1
ATOM 679 C CA . ALA A 1 87 ? 14.038 3.531 -19.607 1.00 43.47 87 ALA A CA 1
ATOM 680 C C . ALA A 1 87 ? 13.028 3.539 -20.772 1.00 43.47 87 ALA A C 1
ATOM 682 O O . ALA A 1 87 ? 12.910 2.567 -21.510 1.00 43.47 87 ALA A O 1
ATOM 683 N N . PHE A 1 88 ? 12.475 4.718 -21.073 1.00 37.97 88 PHE A N 1
ATOM 684 C CA . PHE A 1 88 ? 12.294 5.111 -22.471 1.00 37.97 88 PHE A CA 1
ATOM 685 C C . PHE A 1 88 ? 12.412 6.638 -22.632 1.00 37.97 88 PHE A C 1
ATOM 687 O O . PHE A 1 88 ? 11.592 7.395 -22.127 1.00 37.97 88 PHE A O 1
ATOM 694 N N . SER A 1 89 ? 13.436 7.070 -23.380 1.00 42.62 89 SER A N 1
ATOM 695 C CA . SER A 1 89 ? 13.470 8.330 -24.145 1.00 42.62 89 SER A CA 1
ATOM 696 C C . SER A 1 89 ? 13.858 9.673 -23.478 1.00 42.62 89 SER A C 1
ATOM 698 O O . SER A 1 89 ? 13.265 10.704 -23.783 1.00 42.62 89 SER A O 1
ATOM 700 N N . GLN A 1 90 ? 14.934 9.747 -22.681 1.00 43.44 90 GLN A N 1
ATOM 701 C CA . GLN A 1 90 ? 15.701 11.017 -22.586 1.00 43.44 90 GLN A CA 1
ATOM 702 C C . GLN A 1 90 ? 16.928 11.036 -23.515 1.00 43.44 90 GLN A C 1
ATOM 704 O O . GLN A 1 90 ? 17.420 12.103 -23.872 1.00 43.44 90 GLN A O 1
ATOM 709 N N . THR A 1 91 ? 17.392 9.874 -23.981 1.00 49.53 91 THR A N 1
ATOM 710 C CA . THR A 1 91 ? 18.479 9.779 -24.968 1.00 49.53 91 THR A CA 1
ATOM 711 C C . THR A 1 91 ? 18.029 10.149 -26.382 1.00 49.53 91 THR A C 1
ATOM 713 O O . THR A 1 91 ? 18.815 10.732 -27.122 1.00 49.53 91 THR A O 1
ATOM 716 N N . ILE A 1 92 ? 16.765 9.910 -26.750 1.00 54.47 92 ILE A N 1
ATOM 717 C CA . ILE A 1 92 ? 16.257 10.237 -28.095 1.00 54.47 92 ILE A CA 1
ATOM 718 C C . ILE A 1 92 ? 15.980 11.745 -28.227 1.00 54.47 92 ILE A C 1
ATOM 720 O O . ILE A 1 92 ? 16.320 12.333 -29.250 1.00 54.47 92 ILE A O 1
ATOM 724 N N . LEU A 1 93 ? 15.472 12.412 -27.180 1.00 52.62 93 LEU A N 1
ATOM 725 C CA . LEU A 1 93 ? 15.314 13.875 -27.182 1.00 52.62 93 LEU A CA 1
ATOM 726 C C . LEU A 1 93 ? 16.661 14.613 -27.145 1.00 52.62 93 LEU A C 1
ATOM 728 O O . LEU A 1 93 ? 16.794 15.644 -27.798 1.00 52.62 93 LEU A O 1
ATOM 732 N N . CYS A 1 94 ? 17.676 14.070 -26.462 1.00 55.38 94 CYS A N 1
ATOM 733 C CA . CYS A 1 94 ? 19.014 14.667 -26.457 1.00 55.38 94 CYS A CA 1
ATOM 734 C C . CYS A 1 94 ? 19.700 14.559 -27.835 1.00 55.38 94 CYS A C 1
ATOM 736 O O . CYS A 1 94 ? 20.322 15.519 -28.279 1.00 55.38 94 CYS A O 1
ATOM 738 N N . TRP A 1 95 ? 19.511 13.453 -28.570 1.00 58.06 95 TRP A N 1
ATOM 739 C CA . TRP A 1 95 ? 20.013 13.320 -29.947 1.00 58.06 95 TRP A CA 1
ATOM 740 C C . TRP A 1 95 ? 19.255 14.187 -30.959 1.00 58.06 95 TRP A C 1
ATOM 742 O O . TRP A 1 95 ? 19.871 14.757 -31.858 1.00 58.06 95 TRP A O 1
ATOM 752 N N . HIS A 1 96 ? 17.937 14.346 -30.807 1.00 68.31 96 HIS A N 1
ATOM 753 C CA . HIS A 1 96 ? 17.157 15.199 -31.709 1.00 68.31 96 HIS A CA 1
ATOM 754 C C . HIS A 1 96 ? 17.435 16.697 -31.482 1.00 68.31 96 HIS A C 1
ATOM 756 O O . HIS A 1 96 ? 17.540 17.456 -32.444 1.00 68.31 96 HIS A O 1
ATOM 762 N N . LEU A 1 97 ? 17.642 17.124 -30.229 1.00 62.28 97 LEU A N 1
ATOM 763 C CA . LEU A 1 97 ? 18.063 18.493 -29.904 1.00 62.28 97 LEU A CA 1
ATOM 764 C C . LEU A 1 97 ? 19.527 18.765 -30.284 1.00 62.28 97 LEU A C 1
ATOM 766 O O . LEU A 1 97 ? 19.820 19.865 -30.743 1.00 62.28 97 LEU A O 1
ATOM 770 N N . ALA A 1 98 ? 20.429 17.782 -30.177 1.00 65.38 98 ALA A N 1
ATOM 771 C CA . ALA A 1 98 ? 21.813 17.923 -30.641 1.00 65.38 98 ALA A CA 1
ATOM 772 C C . ALA A 1 98 ? 21.912 18.069 -32.173 1.00 65.38 98 ALA A C 1
ATOM 774 O O . ALA A 1 98 ? 22.678 18.903 -32.654 1.00 65.38 98 ALA A O 1
ATOM 775 N N . LEU A 1 99 ? 21.098 17.332 -32.944 1.00 64.81 99 LEU A N 1
ATOM 776 C CA . LEU A 1 99 ? 20.994 17.504 -34.402 1.00 64.81 99 LEU A CA 1
ATOM 777 C C . LEU A 1 99 ? 20.392 18.865 -34.797 1.00 64.81 99 LEU A C 1
ATOM 779 O O . LEU A 1 99 ? 20.846 19.476 -35.764 1.00 64.81 99 LEU A O 1
ATOM 783 N N . LEU A 1 100 ? 19.419 19.376 -34.035 1.00 65.50 100 LEU A N 1
ATOM 784 C CA . LEU A 1 100 ? 18.881 20.728 -34.230 1.00 65.50 100 LEU A CA 1
ATOM 785 C C . LEU A 1 100 ? 19.907 21.825 -33.894 1.00 65.50 100 LEU A C 1
ATOM 787 O O . LEU A 1 100 ? 19.982 22.819 -34.612 1.00 65.50 100 LEU A O 1
ATOM 791 N N . TYR A 1 101 ? 20.732 21.641 -32.858 1.00 60.94 101 TYR A N 1
ATOM 792 C CA . TYR A 1 101 ? 21.763 22.615 -32.475 1.00 60.94 101 TYR A CA 1
ATOM 793 C C . TYR A 1 101 ? 22.948 22.642 -33.457 1.00 60.94 101 TYR A C 1
ATOM 795 O O . TYR A 1 101 ? 23.479 23.711 -33.750 1.00 60.94 101 TYR A O 1
ATOM 803 N N . ALA A 1 102 ? 23.325 21.493 -34.031 1.00 64.06 102 ALA A N 1
ATOM 804 C CA . ALA A 1 102 ? 24.384 21.410 -35.041 1.00 64.06 102 ALA A CA 1
ATOM 805 C C . ALA A 1 102 ? 24.018 22.117 -36.364 1.00 64.06 102 ALA A C 1
ATOM 807 O O . ALA A 1 102 ? 24.896 22.659 -37.031 1.00 64.06 102 ALA A O 1
ATOM 808 N N . ASN A 1 103 ? 22.729 22.172 -36.720 1.00 59.09 103 ASN A N 1
ATOM 809 C CA . ASN A 1 103 ? 22.251 22.883 -37.913 1.00 59.09 103 ASN A CA 1
ATOM 810 C C . ASN A 1 103 ? 22.088 24.402 -37.715 1.00 59.09 103 ASN A C 1
ATOM 812 O O . ASN A 1 103 ? 21.961 25.126 -38.700 1.00 59.09 103 ASN A O 1
ATOM 816 N N . LEU A 1 104 ? 22.099 24.901 -36.472 1.00 58.78 104 LEU A N 1
ATOM 817 C CA . LEU A 1 104 ? 21.971 26.334 -36.174 1.00 58.78 104 LEU A CA 1
ATOM 818 C C . LEU A 1 104 ? 23.323 27.071 -36.123 1.00 58.78 104 LEU A C 1
ATOM 820 O O . LEU A 1 104 ? 23.339 28.296 -36.107 1.00 58.78 104 LEU A O 1
ATOM 824 N N . PHE A 1 105 ? 24.448 26.346 -36.097 1.00 54.62 105 PHE A N 1
ATOM 825 C CA . PHE A 1 105 ? 25.802 26.918 -36.007 1.00 54.62 105 PHE A CA 1
ATOM 826 C C . PHE A 1 105 ? 26.598 26.829 -37.324 1.00 54.62 105 PHE A C 1
ATOM 828 O O . PHE A 1 105 ? 27.775 27.170 -37.360 1.00 54.62 105 PHE A O 1
ATOM 835 N N . ASN A 1 106 ? 25.970 26.374 -38.415 1.00 53.12 106 ASN A N 1
ATOM 836 C CA . ASN A 1 106 ? 26.577 26.351 -39.752 1.00 53.12 106 ASN A CA 1
ATOM 837 C C . ASN A 1 106 ? 25.729 27.122 -40.781 1.00 53.12 106 ASN A C 1
ATOM 839 O O . ASN A 1 106 ? 25.503 26.669 -41.906 1.00 53.12 106 ASN A O 1
ATOM 843 N N . ARG A 1 107 ? 25.230 28.286 -40.355 1.00 50.41 107 ARG A N 1
ATOM 844 C CA . ARG A 1 107 ? 24.782 29.385 -41.211 1.00 50.41 107 ARG A CA 1
ATOM 845 C C . ARG A 1 107 ? 25.343 30.695 -40.690 1.00 50.41 107 ARG A C 1
ATOM 847 O O . ARG A 1 107 ? 25.300 30.879 -39.456 1.00 50.41 107 ARG A O 1
#

Organism: Meloidogyne enterolobii (NCBI:txid390850)